Protein AF-A0A944QZF6-F1 (afdb_monomer_lite)

Foldseek 3Di:
DDDDDPLRVLLVVLVVLLVVLVVVLVVLVVCLVVCVVPDDPVVSVVSVVVSVVSVVVSVVSVVVNVVSVPPPPD

pLDDT: mean 92.19, std 10.84, range [50.22, 98.06]

Radius of gyration: 16.93 Å; chains: 1; bounding box: 42×15×51 Å

Structure (mmCIF, N/CA/C/O backbone):
data_AF-A0A944QZF6-F1
#
_entry.id   AF-A0A944QZF6-F1
#
loop_
_atom_site.group_PDB
_atom_site.id
_atom_site.type_symbol
_atom_site.label_atom_id
_atom_site.label_alt_id
_atom_site.label_comp_id
_atom_site.label_asym_id
_atom_site.label_entity_id
_atom_site.label_seq_id
_atom_site.pdbx_PDB_ins_code
_atom_site.Cartn_x
_atom_site.Cartn_y
_atom_site.Cartn_z
_atom_site.occupancy
_atom_site.B_iso_or_equiv
_atom_site.auth_seq_id
_atom_site.auth_comp_id
_atom_site.auth_asym_id
_atom_site.auth_atom_id
_atom_site.pdbx_PDB_model_num
ATOM 1 N N . MET A 1 1 ? -0.663 3.137 34.131 1.00 55.78 1 MET A N 1
ATOM 2 C CA . MET A 1 1 ? -0.875 3.381 32.689 1.00 55.78 1 MET A CA 1
ATOM 3 C C 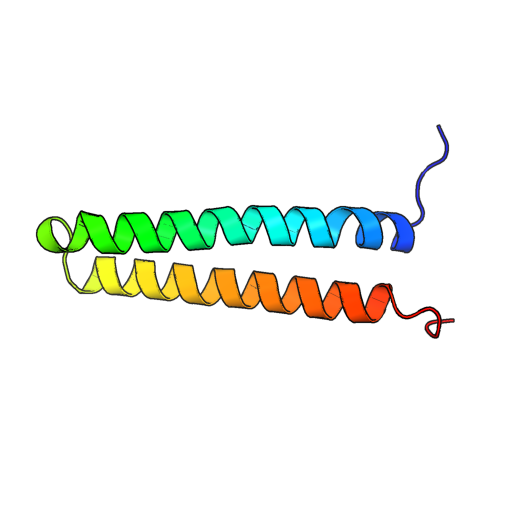. MET A 1 1 ? -2.172 2.686 32.314 1.00 55.78 1 MET A C 1
ATOM 5 O O . MET A 1 1 ? -2.237 1.481 32.513 1.00 55.78 1 MET A O 1
ATOM 9 N N . ASN A 1 2 ? -3.200 3.410 31.867 1.00 75.31 2 ASN A N 1
ATOM 10 C CA . ASN A 1 2 ? -4.419 2.765 31.365 1.00 75.31 2 ASN A CA 1
ATOM 11 C C . ASN A 1 2 ? -4.111 2.146 29.998 1.00 75.31 2 ASN A C 1
ATOM 13 O O . ASN A 1 2 ? -3.536 2.815 29.139 1.00 75.31 2 ASN A O 1
ATOM 17 N N . GLN A 1 3 ? -4.431 0.865 29.824 1.00 88.56 3 GLN A N 1
ATOM 18 C CA . GLN A 1 3 ? -4.316 0.194 28.532 1.00 88.56 3 GLN A CA 1
ATOM 19 C C . GLN A 1 3 ? -5.494 0.609 27.649 1.00 88.56 3 GLN A C 1
ATOM 21 O O . GLN A 1 3 ? -6.631 0.624 28.112 1.00 88.56 3 GLN A O 1
ATOM 26 N N . LEU A 1 4 ? -5.205 0.946 26.392 1.00 90.88 4 LEU A N 1
ATOM 27 C CA . LEU A 1 4 ? -6.223 1.202 25.374 1.00 90.88 4 LEU A CA 1
ATOM 28 C C . LEU A 1 4 ? -6.973 -0.096 25.053 1.00 90.88 4 LEU A C 1
ATOM 30 O O . LEU A 1 4 ? -6.341 -1.152 24.936 1.00 90.88 4 LEU A O 1
ATOM 34 N N . THR A 1 5 ? -8.283 0.000 24.847 1.00 94.06 5 THR A N 1
ATOM 35 C CA . THR A 1 5 ? -9.099 -1.078 24.279 1.00 94.06 5 THR A CA 1
ATOM 36 C C . THR A 1 5 ? -8.639 -1.413 22.854 1.00 94.06 5 THR A C 1
ATOM 38 O O . THR A 1 5 ? -8.017 -0.579 22.191 1.00 94.06 5 THR A O 1
ATOM 41 N N . PRO A 1 6 ? -8.950 -2.610 22.326 1.00 93.50 6 PRO A N 1
ATOM 42 C CA . PRO A 1 6 ? -8.608 -2.957 20.947 1.00 93.50 6 PRO A CA 1
ATOM 43 C C . PRO A 1 6 ? -9.141 -1.956 19.910 1.00 93.50 6 PRO A C 1
ATOM 45 O O . PRO A 1 6 ? -8.420 -1.623 18.973 1.00 93.50 6 PRO A O 1
ATOM 48 N N . ILE A 1 7 ? -10.357 -1.429 20.100 1.00 93.44 7 ILE A N 1
ATOM 49 C CA . ILE A 1 7 ? -10.953 -0.427 19.202 1.00 93.44 7 ILE A CA 1
ATOM 50 C C . ILE A 1 7 ? -10.131 0.864 19.224 1.00 93.44 7 ILE A C 1
ATOM 52 O O . ILE A 1 7 ? -9.705 1.330 18.170 1.00 93.44 7 ILE A O 1
ATOM 56 N N . GLU A 1 8 ? -9.820 1.398 20.407 1.00 93.62 8 GLU A N 1
ATOM 57 C CA . GLU A 1 8 ? -8.999 2.611 20.539 1.00 93.62 8 GLU A CA 1
ATOM 58 C C . GLU A 1 8 ? -7.586 2.414 19.967 1.00 93.62 8 GLU A C 1
ATOM 60 O O . GLU A 1 8 ? -7.017 3.322 19.356 1.00 93.62 8 GLU A O 1
ATOM 65 N N . GLN A 1 9 ? -7.008 1.218 20.129 1.00 94.69 9 GLN A N 1
ATOM 66 C CA . GLN A 1 9 ? -5.729 0.875 19.507 1.00 94.69 9 GLN A CA 1
ATOM 67 C C . GLN A 1 9 ? -5.828 0.899 17.981 1.00 94.69 9 GLN A C 1
ATOM 69 O O . GLN A 1 9 ? -4.965 1.490 17.336 1.00 94.69 9 GLN A O 1
ATOM 74 N N . MET A 1 10 ? -6.868 0.301 17.397 1.00 95.19 10 MET A N 1
ATOM 75 C CA . MET A 1 10 ? -7.070 0.290 15.946 1.00 95.19 10 MET A CA 1
ATOM 76 C C . MET A 1 10 ? -7.331 1.696 15.396 1.00 95.19 10 MET A C 1
ATOM 78 O O . MET A 1 10 ? -6.684 2.092 14.427 1.00 95.19 10 MET A O 1
ATOM 82 N N . GLN A 1 11 ? -8.199 2.481 16.041 1.00 94.12 11 GLN A N 1
ATOM 83 C CA . GLN A 1 11 ? -8.470 3.873 15.662 1.00 94.12 11 GLN A CA 1
ATOM 84 C C . GLN A 1 11 ? -7.195 4.721 15.681 1.00 94.12 11 GLN A C 1
ATOM 86 O O . GLN A 1 11 ? -6.990 5.568 14.815 1.00 94.12 11 GLN A O 1
ATOM 91 N N . LYS A 1 12 ? -6.292 4.458 16.629 1.00 94.19 12 LYS A N 1
ATOM 92 C CA . LYS A 1 12 ? -4.990 5.118 16.674 1.00 94.19 12 LYS A CA 1
ATOM 93 C C . LYS A 1 12 ? -4.038 4.609 15.589 1.00 94.19 12 LYS A C 1
ATOM 95 O O . LYS A 1 12 ? -3.385 5.410 14.934 1.00 94.19 12 LYS A O 1
ATOM 100 N N . LEU A 1 13 ? -3.901 3.296 15.415 1.00 96.19 13 LEU A N 1
ATOM 101 C CA . LEU A 1 13 ? -2.827 2.703 14.611 1.00 96.19 13 LEU A CA 1
ATOM 102 C C . LEU A 1 13 ? -3.116 2.674 13.106 1.00 96.19 13 LEU A C 1
ATOM 104 O O . LEU A 1 13 ? -2.199 2.927 12.325 1.00 96.19 13 LEU A O 1
ATOM 108 N N . LEU A 1 14 ? -4.355 2.407 12.682 1.00 95.75 14 LEU A N 1
ATOM 109 C CA . LEU A 1 14 ? -4.690 2.250 11.259 1.00 95.75 14 LEU A CA 1
ATOM 110 C C . LEU A 1 14 ? -4.358 3.499 10.415 1.00 95.75 14 LEU A C 1
ATOM 112 O O . LEU A 1 14 ? -3.733 3.338 9.361 1.00 95.75 14 LEU A O 1
ATOM 116 N N . PRO A 1 15 ? -4.653 4.741 10.858 1.00 95.31 15 PRO A N 1
ATOM 117 C CA . PRO A 1 15 ? -4.252 5.944 10.122 1.00 95.31 15 PRO A CA 1
ATOM 118 C C . PRO A 1 15 ? -2.730 6.113 10.018 1.00 95.31 15 PRO A C 1
ATOM 120 O O . PRO A 1 15 ? -2.221 6.567 8.987 1.00 95.31 15 PRO A O 1
ATOM 123 N N . HIS A 1 16 ? -1.988 5.727 11.064 1.00 96.56 16 HIS A N 1
ATOM 124 C CA . HIS A 1 16 ? -0.525 5.780 11.062 1.00 96.56 16 HIS A CA 1
ATOM 125 C C . HIS A 1 16 ? 0.068 4.768 10.082 1.00 96.56 16 HIS A C 1
ATOM 127 O O . HIS A 1 16 ? 0.940 5.123 9.291 1.00 96.56 16 HIS A O 1
ATOM 133 N N . TRP A 1 17 ? -0.428 3.529 10.090 1.00 97.62 17 TRP A N 1
ATOM 134 C CA . TRP A 1 17 ? 0.011 2.494 9.155 1.00 97.62 17 TRP A CA 1
ATOM 135 C C . TRP A 1 17 ? -0.299 2.870 7.709 1.00 97.62 17 TRP A C 1
ATOM 137 O O . TRP A 1 17 ? 0.576 2.746 6.856 1.00 97.62 17 TRP A O 1
ATOM 147 N N . LYS A 1 18 ? -1.494 3.411 7.442 1.00 97.19 18 LYS A N 1
ATOM 148 C CA . LYS A 1 18 ? -1.857 3.934 6.119 1.00 97.19 18 LYS A CA 1
ATOM 149 C C . LYS A 1 18 ? -0.862 4.996 5.656 1.00 97.19 18 LYS A C 1
ATOM 151 O O . LYS A 1 18 ? -0.307 4.870 4.572 1.00 97.19 18 LYS A O 1
ATOM 156 N N . THR A 1 19 ? -0.621 6.018 6.478 1.00 97.12 19 THR A N 1
ATOM 157 C CA . THR A 1 19 ? 0.310 7.110 6.142 1.00 97.12 19 THR A CA 1
ATOM 158 C C . THR A 1 19 ? 1.712 6.579 5.848 1.00 97.12 19 THR A C 1
ATOM 160 O O . THR A 1 19 ? 2.361 7.014 4.899 1.00 97.12 19 THR A O 1
ATOM 163 N N . HIS A 1 20 ? 2.177 5.611 6.639 1.00 96.69 20 HIS A N 1
ATOM 164 C CA . HIS A 1 20 ? 3.484 4.998 6.440 1.00 96.69 20 HIS A CA 1
ATOM 165 C C . HIS A 1 20 ? 3.570 4.230 5.112 1.00 96.69 20 HIS A C 1
ATOM 167 O O . HIS A 1 20 ? 4.495 4.461 4.336 1.00 96.69 20 HIS A O 1
ATOM 173 N N . LEU A 1 21 ? 2.577 3.388 4.804 1.00 97.19 21 LEU A N 1
ATOM 174 C CA . LEU A 1 21 ? 2.526 2.655 3.536 1.00 97.19 21 LEU A CA 1
ATOM 175 C C . LEU A 1 21 ? 2.403 3.589 2.326 1.00 97.19 21 LEU A C 1
ATOM 177 O O . LEU A 1 21 ? 3.037 3.338 1.305 1.00 97.19 21 LEU A O 1
ATOM 181 N N . GLN A 1 22 ? 1.662 4.695 2.444 1.00 97.44 22 GLN A N 1
ATOM 182 C CA . GLN A 1 22 ? 1.590 5.716 1.393 1.00 97.44 22 GLN A CA 1
ATOM 183 C C . GLN A 1 22 ? 2.969 6.312 1.076 1.00 97.44 22 GLN A C 1
ATOM 185 O O . GLN A 1 22 ? 3.266 6.559 -0.092 1.00 97.44 22 GLN A O 1
ATOM 190 N N . GLY A 1 23 ? 3.831 6.489 2.084 1.00 97.62 23 GLY A N 1
ATOM 191 C CA . GLY A 1 23 ? 5.226 6.884 1.873 1.00 97.62 23 GLY A CA 1
ATOM 192 C C . GLY A 1 23 ? 5.969 5.896 0.974 1.00 97.62 23 GLY A C 1
ATOM 193 O O . GLY A 1 23 ? 6.566 6.292 -0.026 1.00 97.62 23 GLY A O 1
ATOM 194 N N . HIS A 1 24 ? 5.840 4.600 1.254 1.00 97.44 24 HIS A N 1
ATOM 195 C CA . HIS A 1 24 ? 6.484 3.563 0.452 1.00 97.44 24 HIS A CA 1
ATOM 196 C C . HIS A 1 24 ? 5.915 3.433 -0.967 1.00 97.44 24 HIS A C 1
ATOM 198 O O . HIS A 1 24 ? 6.663 3.116 -1.889 1.00 97.44 24 HIS A O 1
ATOM 204 N N . VAL A 1 25 ? 4.621 3.704 -1.186 1.00 97.81 25 VAL A N 1
ATOM 205 C CA . VAL A 1 25 ? 4.048 3.772 -2.547 1.00 97.81 25 VAL A CA 1
ATOM 206 C C . VAL A 1 25 ? 4.763 4.848 -3.368 1.00 97.81 25 VAL A C 1
ATOM 208 O O . VAL A 1 25 ? 5.176 4.595 -4.500 1.00 97.81 25 VAL A O 1
ATOM 211 N N . VAL A 1 26 ? 4.961 6.035 -2.786 1.00 97.69 26 VAL A N 1
ATOM 212 C CA . VAL A 1 26 ? 5.659 7.148 -3.446 1.00 97.69 26 VAL A CA 1
ATOM 213 C C . VAL A 1 26 ? 7.124 6.799 -3.722 1.00 97.69 26 VAL A C 1
ATOM 215 O O . VAL A 1 26 ? 7.620 7.075 -4.816 1.00 97.69 26 VAL A O 1
ATOM 218 N N . GLU A 1 27 ? 7.810 6.168 -2.768 1.00 97.50 27 GLU A N 1
ATOM 219 C CA . GLU A 1 27 ? 9.199 5.716 -2.930 1.00 97.50 27 GLU A CA 1
ATOM 220 C C . GLU A 1 27 ? 9.340 4.674 -4.050 1.00 97.50 27 GLU A C 1
ATOM 222 O O . GLU A 1 27 ? 10.204 4.822 -4.915 1.00 97.50 27 GLU A O 1
ATOM 227 N N . LEU A 1 28 ? 8.457 3.670 -4.105 1.00 96.06 28 LEU A N 1
ATOM 228 C CA . LEU A 1 28 ? 8.459 2.665 -5.174 1.00 96.06 28 LEU A CA 1
ATOM 229 C C . LEU A 1 28 ? 8.201 3.285 -6.547 1.00 96.06 28 LEU A C 1
ATOM 231 O O . LEU A 1 28 ? 8.925 2.987 -7.501 1.00 96.06 28 LEU A O 1
ATOM 235 N N . ALA A 1 29 ? 7.211 4.174 -6.653 1.00 96.12 29 ALA A N 1
ATOM 236 C CA . ALA A 1 29 ? 6.925 4.888 -7.893 1.00 96.12 29 ALA A CA 1
ATOM 237 C C . ALA A 1 29 ? 8.134 5.728 -8.344 1.00 96.12 29 ALA A C 1
ATOM 239 O O . ALA A 1 29 ? 8.456 5.793 -9.537 1.00 96.12 29 ALA A O 1
ATOM 240 N N . HIS A 1 30 ? 8.836 6.347 -7.389 1.00 96.44 30 HIS A N 1
ATOM 241 C CA . HIS A 1 30 ? 10.051 7.109 -7.645 1.00 96.44 30 HIS A CA 1
ATOM 242 C C . HIS A 1 30 ? 11.187 6.225 -8.175 1.00 96.44 30 HIS A C 1
ATOM 244 O O . HIS A 1 30 ? 11.734 6.523 -9.241 1.00 96.44 30 HIS A O 1
ATOM 250 N N . TRP A 1 31 ? 11.505 5.122 -7.491 1.00 94.56 31 TRP A N 1
ATOM 251 C CA . TRP A 1 31 ? 12.550 4.189 -7.921 1.00 94.56 31 TRP A CA 1
ATOM 252 C C . TRP A 1 31 ? 12.237 3.581 -9.281 1.00 94.56 31 TRP A C 1
ATOM 254 O O . TRP A 1 31 ? 13.075 3.628 -10.178 1.00 94.56 31 TRP A O 1
ATOM 264 N N . ARG A 1 32 ? 11.002 3.114 -9.494 1.00 94.38 32 ARG A N 1
ATOM 265 C CA . ARG A 1 32 ? 10.574 2.566 -10.786 1.00 94.38 32 ARG A CA 1
ATOM 266 C C . ARG A 1 32 ? 10.800 3.557 -11.926 1.00 94.38 32 ARG A C 1
ATOM 268 O O . ARG A 1 32 ? 11.255 3.160 -12.993 1.00 94.38 32 ARG A O 1
ATOM 275 N N . LYS A 1 33 ? 10.519 4.848 -11.712 1.00 94.75 33 LYS A N 1
ATOM 276 C CA . LYS A 1 33 ? 10.734 5.899 -12.720 1.00 94.75 33 LYS A CA 1
ATOM 2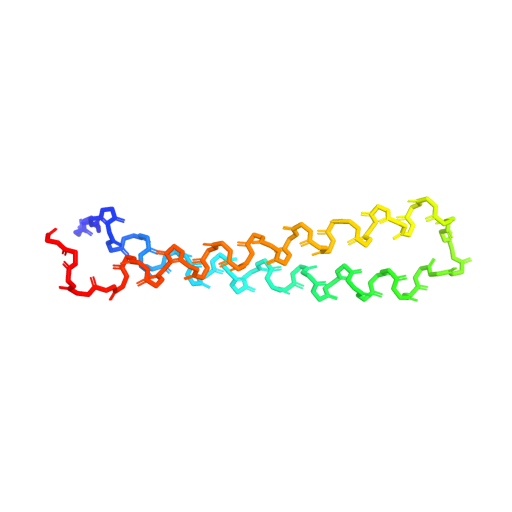77 C C . LYS A 1 33 ? 12.220 6.150 -12.997 1.00 94.75 33 LYS A C 1
ATOM 279 O O . LYS A 1 33 ? 12.591 6.344 -14.156 1.00 94.75 33 LYS A O 1
ATOM 284 N N . GLN A 1 34 ? 13.059 6.170 -11.963 1.00 95.88 34 GLN A N 1
ATOM 285 C CA . GLN A 1 34 ? 14.495 6.432 -12.108 1.00 95.88 34 GLN A CA 1
ATOM 286 C C . GLN A 1 34 ? 15.252 5.253 -12.722 1.00 95.88 34 GLN A C 1
ATOM 288 O O . GLN A 1 34 ? 16.101 5.455 -13.584 1.00 95.88 34 GLN A O 1
ATOM 293 N N . SER A 1 35 ? 14.884 4.030 -12.357 1.00 93.19 35 SER A N 1
ATOM 294 C CA . SER A 1 35 ? 15.594 2.816 -12.756 1.00 93.19 35 SER A CA 1
ATOM 295 C C . SER A 1 35 ? 15.184 2.269 -14.130 1.00 93.19 35 SER A C 1
ATOM 297 O O . SER A 1 35 ? 15.650 1.204 -14.519 1.00 93.19 35 SER A O 1
ATOM 299 N N . THR A 1 36 ? 14.361 2.988 -14.909 1.00 91.44 36 THR A N 1
ATOM 300 C CA . THR A 1 36 ? 13.888 2.555 -16.248 1.00 91.44 36 THR A CA 1
ATOM 301 C C . THR A 1 36 ? 14.999 2.254 -17.255 1.00 91.44 36 THR A C 1
ATOM 303 O O . THR A 1 36 ? 14.769 1.536 -18.220 1.00 91.44 36 THR A O 1
ATOM 306 N N . LYS A 1 37 ? 16.196 2.816 -17.057 1.00 92.31 37 LYS A N 1
ATOM 307 C CA . LYS A 1 37 ? 17.376 2.564 -17.903 1.00 92.31 37 LYS A CA 1
ATOM 308 C C . LYS A 1 37 ? 18.341 1.530 -17.316 1.00 92.31 37 LYS A C 1
ATOM 310 O O . LYS A 1 37 ? 19.295 1.158 -17.989 1.00 92.31 37 LYS A O 1
ATOM 315 N N . GLU A 1 38 ? 18.129 1.129 -16.066 1.00 94.94 38 GLU A N 1
ATOM 316 C CA . GLU A 1 38 ? 19.043 0.291 -15.276 1.00 94.94 38 GLU A CA 1
ATOM 317 C C . GLU A 1 38 ? 18.470 -1.105 -15.006 1.00 94.94 38 GLU A C 1
ATOM 319 O O . GLU A 1 38 ? 19.224 -2.047 -14.773 1.00 94.94 38 GLU A O 1
ATOM 324 N N . LEU A 1 39 ? 17.145 -1.240 -15.044 1.00 94.75 39 LEU A N 1
ATOM 325 C CA . LEU A 1 39 ? 16.417 -2.481 -14.816 1.00 94.75 39 LEU A CA 1
ATOM 326 C C . LEU A 1 39 ? 15.772 -2.977 -16.107 1.00 94.75 39 LEU A C 1
ATOM 328 O O . LEU A 1 39 ? 15.413 -2.186 -16.979 1.00 94.75 39 LEU A O 1
ATOM 332 N N . ASP A 1 40 ? 15.602 -4.293 -16.200 1.00 97.00 40 ASP A N 1
ATOM 333 C CA . ASP A 1 40 ? 14.820 -4.905 -17.268 1.00 97.00 40 ASP A CA 1
ATOM 334 C C . ASP A 1 40 ? 13.306 -4.743 -17.040 1.00 97.00 40 ASP A C 1
ATOM 336 O O . ASP A 1 40 ? 12.833 -4.362 -15.961 1.00 97.00 40 ASP A O 1
ATOM 340 N N . ASP A 1 41 ? 12.529 -5.053 -18.078 1.00 95.06 41 ASP A N 1
ATOM 341 C CA . ASP A 1 41 ? 11.070 -4.925 -18.054 1.00 95.06 41 ASP A CA 1
ATOM 342 C C . ASP A 1 41 ? 10.418 -5.801 -16.974 1.00 95.06 41 ASP A C 1
ATOM 344 O O . ASP A 1 41 ? 9.385 -5.428 -16.416 1.00 95.06 41 ASP A O 1
ATOM 348 N N . MET A 1 42 ? 11.019 -6.948 -16.641 1.00 97.00 42 MET A N 1
ATOM 349 C CA . MET A 1 42 ? 10.493 -7.867 -15.631 1.00 97.00 42 MET A CA 1
ATOM 350 C C . MET A 1 42 ? 10.649 -7.286 -14.221 1.00 97.00 42 MET A C 1
ATOM 352 O O . MET A 1 42 ? 9.706 -7.308 -13.429 1.00 97.00 42 MET A O 1
ATOM 356 N N . ALA A 1 43 ? 11.806 -6.705 -13.907 1.00 95.62 43 ALA A N 1
ATOM 357 C CA . ALA A 1 43 ? 12.044 -6.016 -12.647 1.00 95.62 43 ALA A CA 1
ATOM 358 C C . ALA A 1 43 ? 11.161 -4.763 -12.514 1.00 95.62 43 ALA A C 1
ATOM 360 O O . ALA A 1 43 ? 10.548 -4.547 -11.465 1.00 95.62 43 ALA A O 1
ATOM 361 N N . LEU A 1 44 ? 11.026 -3.967 -13.583 1.00 95.81 44 LEU A N 1
ATOM 362 C CA . LEU A 1 44 ? 10.126 -2.807 -13.607 1.00 95.81 44 LEU A CA 1
ATOM 363 C C . LEU A 1 44 ? 8.659 -3.212 -13.416 1.00 95.81 44 LEU A C 1
ATOM 365 O O . LEU A 1 44 ? 7.917 -2.519 -12.713 1.00 95.81 44 LEU A O 1
ATOM 369 N N . HIS A 1 45 ? 8.249 -4.341 -14.000 1.00 95.88 45 HIS A N 1
ATOM 370 C CA . HIS A 1 45 ? 6.921 -4.910 -13.806 1.00 95.88 45 HIS A CA 1
ATOM 371 C C . HIS A 1 45 ? 6.682 -5.289 -12.342 1.00 95.88 45 HIS A C 1
ATOM 373 O O . HIS A 1 45 ? 5.690 -4.853 -11.763 1.00 95.88 45 HIS A O 1
ATOM 379 N N . HIS A 1 46 ? 7.605 -6.006 -11.700 1.00 96.94 46 HIS A N 1
ATOM 380 C CA . HIS A 1 46 ? 7.447 -6.373 -10.290 1.00 96.94 46 HIS A CA 1
ATOM 381 C C . HIS A 1 46 ? 7.447 -5.167 -9.342 1.00 96.94 46 HIS A C 1
ATOM 383 O O . HIS A 1 46 ? 6.706 -5.168 -8.358 1.00 96.94 46 HIS A O 1
ATOM 389 N N . LEU A 1 47 ? 8.208 -4.109 -9.643 1.00 95.94 47 LEU A N 1
ATOM 390 C CA . LEU A 1 47 ? 8.124 -2.849 -8.894 1.00 95.94 47 LEU A CA 1
ATOM 391 C C . LEU A 1 47 ? 6.744 -2.195 -9.034 1.00 95.94 47 LEU A C 1
ATOM 393 O O . LEU A 1 47 ? 6.189 -1.718 -8.046 1.00 95.94 47 LEU A O 1
ATOM 397 N N . MET A 1 48 ? 6.167 -2.209 -10.239 1.00 97.19 48 MET A N 1
ATOM 398 C CA . MET A 1 48 ? 4.806 -1.723 -10.474 1.00 97.19 48 MET A CA 1
ATOM 399 C C . MET A 1 48 ? 3.767 -2.578 -9.730 1.00 97.19 48 MET A C 1
ATOM 401 O O . MET A 1 48 ? 2.849 -2.036 -9.122 1.00 97.19 48 MET A O 1
ATOM 405 N N . GLU A 1 49 ? 3.903 -3.906 -9.734 1.00 98.00 49 GLU A N 1
ATOM 406 C CA . GLU A 1 49 ? 3.011 -4.789 -8.972 1.00 98.00 49 GLU A CA 1
ATOM 407 C C . GLU A 1 49 ? 3.099 -4.533 -7.462 1.00 98.00 49 GLU A C 1
ATOM 409 O O . GLU A 1 49 ? 2.076 -4.548 -6.773 1.00 98.00 49 GLU A O 1
ATOM 414 N N . ALA A 1 50 ? 4.305 -4.298 -6.937 1.00 97.19 50 ALA A N 1
ATOM 415 C CA . ALA A 1 50 ? 4.515 -3.962 -5.533 1.00 97.19 50 ALA A CA 1
ATOM 416 C C . ALA A 1 50 ? 3.867 -2.614 -5.171 1.00 97.19 50 ALA A C 1
ATOM 418 O O . ALA A 1 50 ? 3.176 -2.527 -4.154 1.00 97.19 50 ALA A O 1
ATOM 419 N N . GLU A 1 51 ? 4.024 -1.599 -6.029 1.00 97.31 51 GLU A N 1
ATOM 420 C CA . GLU A 1 51 ? 3.363 -0.290 -5.914 1.00 97.31 51 GLU A CA 1
ATOM 421 C C . GLU A 1 51 ? 1.835 -0.459 -5.815 1.00 97.31 51 GLU A C 1
ATOM 423 O O . GLU A 1 51 ? 1.215 0.014 -4.860 1.00 97.31 51 GLU A O 1
ATOM 428 N N . VAL A 1 52 ? 1.235 -1.220 -6.740 1.00 97.56 52 VAL A N 1
ATOM 429 C CA . VAL A 1 52 ? -0.215 -1.480 -6.774 1.00 97.56 52 VAL A CA 1
ATOM 430 C C . VAL A 1 52 ? -0.695 -2.211 -5.519 1.00 97.56 52 VAL A C 1
ATOM 432 O O . VAL A 1 52 ? -1.681 -1.796 -4.910 1.00 97.56 52 VAL A O 1
ATOM 435 N N . LYS A 1 53 ? -0.010 -3.280 -5.098 1.00 98.06 53 LYS A N 1
ATOM 436 C CA . LYS A 1 53 ? -0.396 -4.051 -3.901 1.00 98.06 53 LYS A CA 1
ATOM 437 C C . LYS A 1 53 ? -0.325 -3.205 -2.631 1.00 98.06 53 LYS A C 1
ATOM 439 O O . LYS A 1 53 ? -1.172 -3.340 -1.750 1.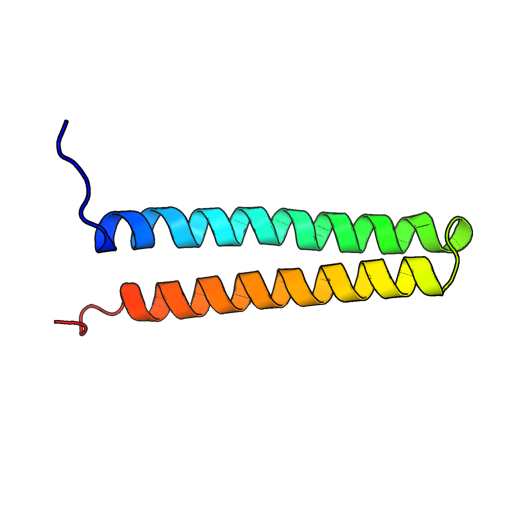00 98.06 53 LYS A O 1
ATOM 444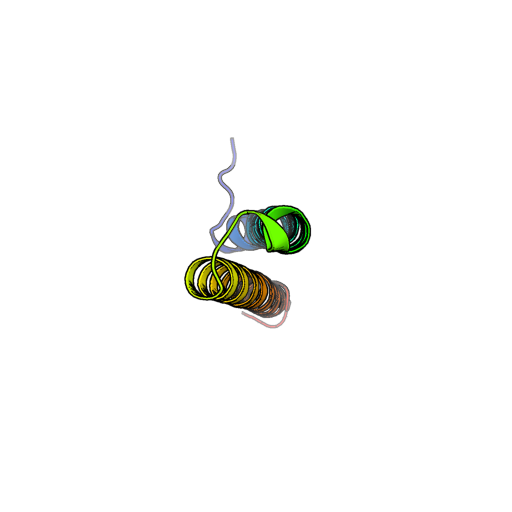 N N . MET A 1 54 ? 0.659 -2.316 -2.532 1.00 97.50 54 MET A N 1
ATOM 445 C CA . MET A 1 54 ? 0.803 -1.446 -1.368 1.00 97.50 54 MET A CA 1
ATOM 446 C C . MET A 1 54 ? -0.238 -0.324 -1.353 1.00 97.50 54 MET A C 1
ATOM 448 O O . MET A 1 54 ? -0.770 -0.006 -0.287 1.00 97.50 54 MET A O 1
ATOM 452 N N . GLN A 1 55 ? -0.617 0.204 -2.520 1.00 97.88 55 GLN A N 1
ATOM 453 C CA . GLN A 1 55 ? -1.759 1.112 -2.630 1.00 97.88 55 GLN A CA 1
ATOM 454 C C . GLN A 1 55 ? -3.063 0.423 -2.198 1.00 97.88 55 GLN A C 1
ATOM 456 O O . GLN A 1 55 ? -3.794 0.962 -1.371 1.00 97.88 55 GLN A O 1
ATOM 461 N N . GLN A 1 56 ? -3.312 -0.806 -2.657 1.00 97.94 56 GLN A N 1
ATOM 462 C CA . GLN A 1 56 ? -4.478 -1.593 -2.235 1.00 97.94 56 GLN A CA 1
ATOM 463 C C . GLN A 1 56 ? -4.502 -1.832 -0.718 1.00 97.94 56 GLN A C 1
ATOM 465 O O . GLN A 1 56 ? -5.564 -1.781 -0.098 1.00 97.94 56 GLN A O 1
ATOM 470 N N . ALA A 1 57 ? -3.340 -2.048 -0.093 1.00 97.94 57 ALA A N 1
ATOM 471 C CA . ALA A 1 57 ? -3.242 -2.147 1.361 1.00 97.94 57 ALA A CA 1
ATOM 472 C C . ALA A 1 57 ? -3.610 -0.822 2.059 1.00 97.94 57 ALA A C 1
ATOM 474 O O . ALA A 1 57 ? -4.301 -0.842 3.078 1.00 97.94 57 ALA A O 1
ATOM 475 N N . CYS A 1 58 ? -3.212 0.330 1.507 1.00 97.81 58 CYS A N 1
ATOM 476 C CA . CYS A 1 58 ? -3.610 1.644 2.029 1.00 97.81 58 CYS A CA 1
ATOM 477 C C . CYS A 1 58 ? -5.129 1.852 1.960 1.00 97.81 58 CYS A C 1
ATOM 479 O O . CYS A 1 58 ? -5.732 2.380 2.902 1.00 97.81 58 CYS A O 1
ATOM 481 N N . ASP A 1 59 ? -5.745 1.430 0.859 1.00 97.38 59 ASP A N 1
ATOM 482 C CA . ASP A 1 59 ? -7.190 1.527 0.658 1.00 97.38 59 ASP A CA 1
ATOM 483 C C . ASP A 1 59 ? -7.924 0.621 1.658 1.00 97.38 59 ASP A C 1
ATOM 485 O O . ASP A 1 59 ? -8.823 1.080 2.360 1.00 97.38 59 ASP A O 1
ATOM 489 N N . ALA A 1 60 ? -7.457 -0.620 1.839 1.00 97.44 60 ALA A N 1
ATOM 490 C CA . ALA A 1 60 ? -8.013 -1.555 2.817 1.00 97.44 60 ALA A CA 1
ATOM 491 C C . ALA A 1 60 ? -7.919 -1.038 4.266 1.00 97.44 60 ALA A C 1
ATOM 493 O O . ALA A 1 60 ? -8.883 -1.154 5.024 1.00 97.44 60 ALA A O 1
ATOM 494 N N . LEU A 1 61 ? -6.792 -0.426 4.655 1.00 96.81 61 LEU A N 1
ATOM 495 C CA . LEU A 1 61 ? -6.646 0.212 5.971 1.00 96.81 61 LEU A CA 1
ATOM 496 C C . LEU A 1 61 ? -7.600 1.399 6.143 1.00 96.81 61 LEU A C 1
ATOM 498 O O . LEU A 1 61 ? -8.117 1.611 7.239 1.00 96.81 61 LEU A O 1
ATOM 502 N N . SER A 1 62 ? -7.844 2.160 5.072 1.00 95.81 62 SER A N 1
ATOM 503 C CA . SER A 1 62 ? -8.798 3.275 5.084 1.00 95.81 62 SER A CA 1
ATOM 504 C C . SER A 1 62 ? -10.216 2.771 5.317 1.00 95.81 62 SER A C 1
ATOM 506 O O . SER A 1 62 ? -10.877 3.245 6.235 1.00 95.81 62 SER A O 1
ATOM 508 N N . SER A 1 63 ? -10.647 1.760 4.560 1.00 96.06 63 SER A N 1
ATOM 509 C CA . SER A 1 63 ? -11.972 1.159 4.728 1.00 96.06 63 SER A CA 1
ATOM 510 C C . SER A 1 63 ? -12.147 0.524 6.108 1.00 96.06 63 SER A C 1
ATOM 512 O O . SER A 1 63 ? -13.196 0.679 6.727 1.00 96.06 63 SER A O 1
ATOM 514 N N . ALA A 1 64 ? -11.119 -0.150 6.637 1.00 95.19 64 ALA A N 1
ATOM 515 C CA . ALA A 1 64 ? -11.159 -0.687 7.996 1.00 95.19 64 ALA A CA 1
ATOM 516 C C . ALA A 1 64 ? -11.329 0.425 9.044 1.00 95.19 64 ALA A C 1
ATOM 518 O O . ALA A 1 64 ? -12.128 0.285 9.968 1.00 95.19 64 ALA A O 1
ATOM 519 N N . TYR A 1 65 ? -10.609 1.539 8.888 1.00 94.56 65 TYR A N 1
ATOM 520 C CA . TYR A 1 65 ? -10.731 2.688 9.782 1.00 94.56 65 TYR A CA 1
ATOM 521 C C . TYR A 1 65 ? -12.108 3.356 9.694 1.00 94.56 65 TYR A C 1
ATOM 523 O O . TYR A 1 65 ? -12.663 3.707 10.728 1.00 94.56 65 TYR A O 1
ATOM 531 N N . GLU A 1 66 ? -12.683 3.494 8.498 1.00 93.31 66 GLU A N 1
ATOM 532 C CA . GLU A 1 66 ? -14.036 4.037 8.306 1.00 93.31 66 GLU A CA 1
ATOM 533 C C . GLU A 1 66 ? -15.095 3.203 9.028 1.00 93.31 66 GLU A C 1
ATOM 535 O O . GLU A 1 66 ? -15.965 3.763 9.686 1.00 93.31 66 GLU A O 1
ATOM 540 N N . VAL A 1 67 ? -14.985 1.872 8.964 1.00 93.25 67 VAL A N 1
ATOM 541 C CA . VAL A 1 67 ? -15.882 0.966 9.692 1.00 93.25 67 VAL A CA 1
ATOM 542 C C . VAL A 1 67 ? -15.707 1.151 11.199 1.00 93.25 67 VAL A C 1
ATOM 544 O O . VAL A 1 67 ? -16.677 1.395 11.902 1.00 93.25 67 VAL A O 1
ATOM 547 N N . ILE A 1 68 ? -14.474 1.097 11.706 1.00 89.25 68 ILE A N 1
ATOM 548 C CA . ILE A 1 68 ? -14.188 1.191 13.150 1.00 89.25 68 ILE A CA 1
ATOM 549 C C . ILE A 1 68 ? -14.486 2.594 13.720 1.00 89.25 68 ILE A C 1
ATOM 551 O O . ILE A 1 68 ? -14.728 2.745 14.918 1.00 89.25 68 ILE A O 1
ATOM 555 N N . GLY A 1 69 ? -14.428 3.630 12.886 1.00 76.50 69 GLY A N 1
ATOM 556 C CA . GLY A 1 69 ? -14.750 5.010 13.242 1.00 76.50 69 GLY A CA 1
ATOM 557 C C . GLY A 1 69 ? -16.241 5.351 13.163 1.00 76.50 69 GLY A C 1
ATOM 558 O O . GLY A 1 69 ? -16.613 6.440 13.594 1.00 76.50 69 GLY A O 1
ATOM 559 N N . ASP A 1 70 ? -17.094 4.470 12.626 1.00 79.00 70 ASP A N 1
ATOM 560 C CA . ASP A 1 70 ? -18.544 4.683 12.615 1.00 79.00 70 ASP A CA 1
ATOM 561 C C . ASP A 1 70 ? -19.113 4.404 14.015 1.00 79.00 70 ASP A C 1
ATO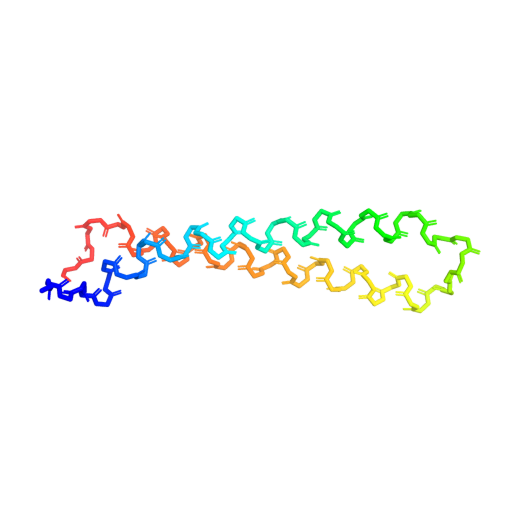M 563 O O . ASP A 1 70 ? -19.198 3.260 14.462 1.00 79.00 70 ASP A O 1
ATOM 567 N N . GLU A 1 71 ? -19.544 5.466 14.703 1.00 60.38 71 GLU A N 1
ATOM 568 C CA . GLU A 1 71 ? -20.149 5.453 16.050 1.00 60.38 71 GLU A CA 1
ATOM 569 C C . GLU A 1 71 ? -21.458 4.633 16.142 1.00 60.38 71 GLU A C 1
ATOM 571 O O . GLU A 1 71 ? -22.095 4.567 17.192 1.00 60.38 71 GLU A O 1
ATOM 576 N N . ARG A 1 72 ? -21.885 4.011 15.036 1.00 57.50 72 ARG A N 1
ATOM 577 C CA . ARG A 1 72 ? -23.021 3.084 14.950 1.00 57.50 72 ARG A CA 1
ATOM 578 C C . ARG A 1 72 ? -22.650 1.618 15.176 1.00 57.50 72 ARG A C 1
ATOM 580 O O . ARG A 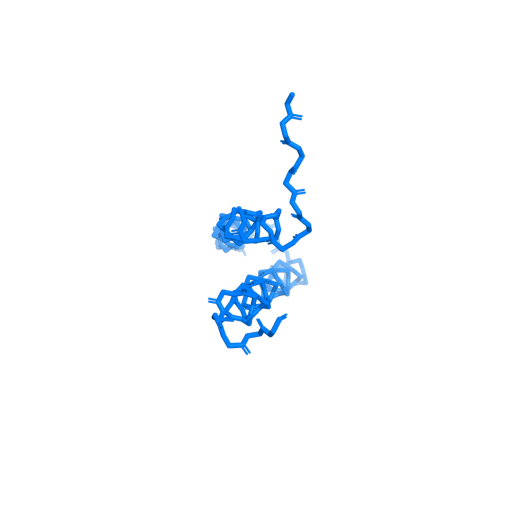1 72 ? -23.558 0.785 15.198 1.00 57.50 72 ARG A O 1
ATOM 587 N N . ILE A 1 73 ? -21.367 1.284 15.323 1.00 52.19 73 ILE A N 1
ATOM 588 C CA . ILE A 1 73 ? -20.964 -0.055 15.763 1.00 52.19 73 ILE A CA 1
ATOM 589 C C . ILE A 1 73 ? -21.195 -0.149 17.283 1.00 52.19 73 ILE A C 1
ATOM 591 O O . ILE A 1 73 ? -20.634 0.669 18.012 1.00 52.19 73 ILE A O 1
ATOM 595 N N . PRO A 1 74 ? -22.055 -1.077 17.747 1.00 50.22 74 PRO A N 1
ATOM 596 C CA . PRO A 1 74 ? -22.484 -1.173 19.144 1.00 50.22 74 PRO A CA 1
ATOM 597 C C . PRO A 1 74 ? -21.361 -1.515 20.127 1.00 50.22 74 PRO A C 1
ATOM 599 O O . PRO A 1 74 ? -20.405 -2.221 19.728 1.00 50.22 74 PRO A O 1
#

Sequence (74 aa):
MNQLTPIEQMQKLLPHWKTHLQGHVVELAHWRKQSTKELDDMALHHLMEAEVKMQQACDALSSAYEVIGDERIP

Secondary structure (DSSP, 8-state):
-PPPPHHHHHHHHHHHHHHHHHHHHHHHHHHHHHGGGTS-HHHHHHHHHHHHHHHHHHHHHHHHHHHHH-TT--